Protein AF-A0A388QNP3-F1 (afdb_monomer_lite)

Sequence (50 aa):
MKDEGCPTCGSKNFGILEIENDLKGLSKWKMHCYNCNKFWYSSHQQIYEE

Foldseek 3Di:
DPQPADPPPSHPQKDFPDWDQDPVQWIWTWMAHPVVRDIDTDIDRPPPPD

Structure (mmCIF, N/CA/C/O backbone):
data_AF-A0A388QNP3-F1
#
_entry.id   AF-A0A388QNP3-F1
#
loop_
_atom_site.group_PDB
_atom_site.id
_atom_site.type_symbol
_atom_site.label_atom_id
_atom_site.label_alt_id
_atom_site.label_comp_id
_atom_site.label_asym_id
_atom_site.label_entity_id
_atom_site.label_seq_id
_atom_site.pdbx_PDB_ins_code
_atom_site.Cartn_x
_atom_site.Cartn_y
_atom_site.Cartn_z
_atom_site.occupancy
_atom_site.B_iso_or_equiv
_atom_site.auth_seq_id
_atom_site.auth_comp_id
_atom_site.auth_asym_id
_atom_site.auth_atom_id
_atom_site.pdbx_PDB_model_num
ATOM 1 N N . MET A 1 1 ? -14.590 11.880 -9.139 1.00 39.66 1 MET A N 1
ATOM 2 C CA . MET A 1 1 ? -13.470 12.019 -8.188 1.00 39.66 1 MET A CA 1
ATOM 3 C C . MET A 1 1 ? -13.201 10.625 -7.649 1.00 39.66 1 MET A C 1
ATOM 5 O O . MET A 1 1 ? -14.114 10.055 -7.069 1.00 39.66 1 MET A O 1
ATOM 9 N N . LYS A 1 2 ? -12.062 9.998 -7.971 1.00 48.72 2 LYS A N 1
ATOM 10 C CA . LYS A 1 2 ? -11.716 8.714 -7.349 1.00 48.72 2 LYS A CA 1
ATOM 11 C C . LYS A 1 2 ? -11.172 9.051 -5.966 1.00 48.72 2 LYS A C 1
ATOM 13 O O . LYS A 1 2 ? -10.074 9.581 -5.856 1.00 48.72 2 LYS A O 1
ATOM 18 N N . ASP A 1 3 ? -11.988 8.849 -4.940 1.00 54.97 3 ASP A N 1
ATOM 19 C CA . ASP A 1 3 ? -11.552 8.899 -3.547 1.00 54.97 3 ASP A CA 1
ATOM 20 C C . ASP A 1 3 ? -10.561 7.750 -3.311 1.00 54.97 3 ASP A C 1
ATOM 22 O O . ASP A 1 3 ? -10.934 6.652 -2.904 1.00 54.97 3 ASP A O 1
ATOM 26 N N . GLU A 1 4 ? -9.288 7.984 -3.632 1.00 69.56 4 GLU A N 1
ATOM 27 C CA . GLU A 1 4 ? -8.187 7.071 -3.324 1.00 69.56 4 GLU A CA 1
ATOM 28 C C . GLU A 1 4 ? -7.898 7.148 -1.819 1.00 69.56 4 GLU A C 1
ATOM 30 O O . GLU A 1 4 ? -7.052 7.901 -1.344 1.00 69.56 4 GLU A O 1
ATOM 35 N N . GLY A 1 5 ? -8.709 6.421 -1.050 1.00 80.94 5 GLY A N 1
ATOM 36 C CA . GLY A 1 5 ? -8.499 6.125 0.363 1.00 80.94 5 GLY A CA 1
ATOM 37 C C . GLY A 1 5 ? -7.783 4.787 0.555 1.00 80.94 5 GLY A C 1
ATOM 38 O O . GLY A 1 5 ? -7.632 3.998 -0.377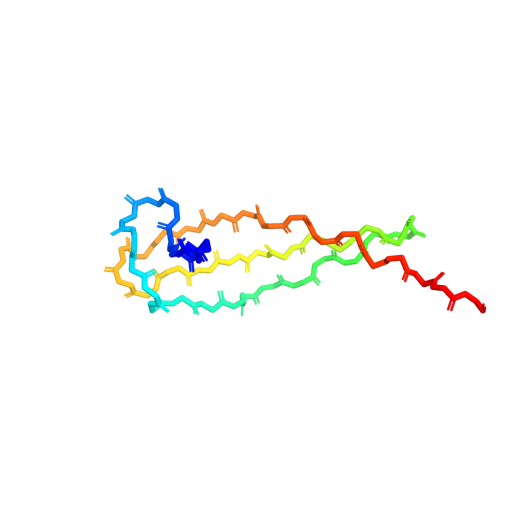 1.00 80.94 5 GLY A O 1
ATOM 39 N N . CYS A 1 6 ? -7.396 4.482 1.794 1.00 88.38 6 CYS A N 1
ATOM 40 C CA . CYS A 1 6 ? -6.951 3.146 2.175 1.00 88.38 6 CYS A CA 1
ATOM 41 C C . CYS A 1 6 ? -7.996 2.107 1.724 1.00 88.38 6 CYS A C 1
ATOM 43 O O . CYS A 1 6 ? -9.157 2.222 2.123 1.00 88.38 6 CYS A O 1
ATOM 45 N N . PRO A 1 7 ? -7.612 1.055 0.981 1.00 88.31 7 PRO A N 1
ATOM 46 C CA . PRO A 1 7 ? -8.560 0.081 0.437 1.00 88.31 7 PRO A CA 1
ATOM 47 C C . PRO A 1 7 ? -9.315 -0.702 1.519 1.00 88.31 7 PRO A C 1
ATOM 49 O O . PRO A 1 7 ? -10.341 -1.310 1.238 1.00 88.31 7 PRO A O 1
ATOM 52 N N . THR A 1 8 ? -8.821 -0.702 2.760 1.00 88.44 8 THR A N 1
ATOM 53 C CA . THR A 1 8 ? -9.466 -1.401 3.877 1.00 88.44 8 THR A CA 1
ATOM 54 C C . THR A 1 8 ? -10.470 -0.536 4.635 1.00 88.44 8 THR A C 1
ATOM 56 O O . THR A 1 8 ? -11.511 -1.040 5.037 1.00 88.44 8 THR A O 1
ATOM 59 N N . CYS A 1 9 ? -10.158 0.738 4.893 1.00 90.12 9 CYS A N 1
ATOM 60 C CA . CYS A 1 9 ? -10.975 1.584 5.776 1.00 90.12 9 CYS A CA 1
ATOM 61 C C . CYS A 1 9 ? -11.438 2.905 5.149 1.00 90.12 9 CYS A C 1
ATOM 63 O O . CYS A 1 9 ? -12.097 3.692 5.819 1.00 90.12 9 CYS A O 1
ATOM 65 N N . GLY A 1 10 ? -11.057 3.190 3.901 1.00 89.00 10 GLY A N 1
ATOM 66 C CA . GLY A 1 10 ? -11.385 4.434 3.201 1.00 89.00 10 GLY A CA 1
ATOM 67 C C . GLY A 1 10 ? -10.674 5.682 3.739 1.00 89.00 10 GLY A C 1
ATOM 68 O O . GLY A 1 10 ? -10.857 6.768 3.197 1.00 89.00 10 GLY A O 1
ATOM 69 N N . SER A 1 11 ? -9.849 5.559 4.786 1.00 89.75 11 SER A N 1
ATOM 70 C CA . SER A 1 11 ? -9.122 6.695 5.359 1.00 89.75 11 SER A CA 1
ATOM 71 C C . SER A 1 11 ? -8.097 7.254 4.376 1.00 89.75 11 SER A C 1
ATOM 73 O O . SER A 1 11 ? -7.396 6.492 3.718 1.00 89.75 11 SER A O 1
ATOM 75 N N . LYS A 1 12 ? -7.957 8.581 4.335 1.00 89.81 12 LYS A N 1
ATOM 76 C CA . LYS A 1 12 ? -6.920 9.291 3.565 1.00 89.81 12 LYS A CA 1
ATOM 77 C C . LYS A 1 12 ? -5.608 9.458 4.340 1.00 89.81 12 LYS A C 1
ATOM 79 O O . LYS A 1 12 ? -4.646 9.998 3.812 1.00 89.81 12 LYS A O 1
ATOM 84 N N . ASN A 1 13 ? -5.564 8.997 5.593 1.00 90.94 13 ASN A N 1
ATOM 85 C CA . ASN A 1 13 ? -4.365 9.041 6.423 1.00 90.94 13 ASN A CA 1
ATOM 86 C C . ASN A 1 13 ? -3.488 7.810 6.151 1.00 90.94 13 A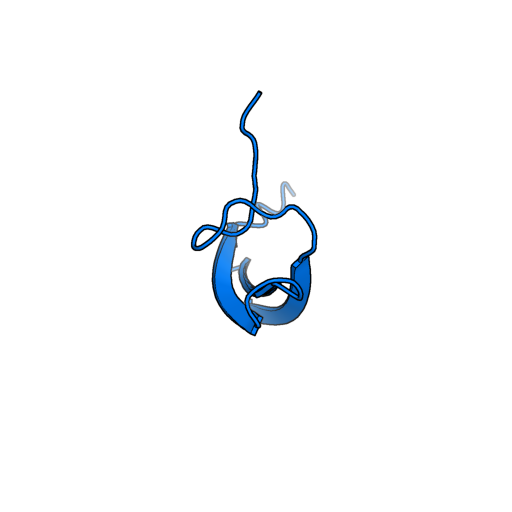SN A C 1
ATOM 88 O O . ASN A 1 13 ? -3.517 6.816 6.886 1.00 90.94 13 ASN A O 1
ATOM 92 N N . PHE A 1 14 ? -2.764 7.848 5.038 1.00 92.00 14 PHE A N 1
ATOM 93 C CA . PHE A 1 14 ? -1.825 6.809 4.640 1.00 92.00 14 PHE A CA 1
ATOM 94 C C . PHE A 1 14 ? -0.595 7.401 3.953 1.00 92.00 14 PHE A C 1
ATOM 96 O O . PHE A 1 14 ? -0.630 8.523 3.459 1.00 92.00 14 PHE A O 1
ATOM 103 N N . GLY A 1 15 ? 0.499 6.644 3.934 1.00 89.56 15 GLY A N 1
ATOM 104 C CA . GLY A 1 15 ? 1.759 7.051 3.317 1.00 89.56 15 G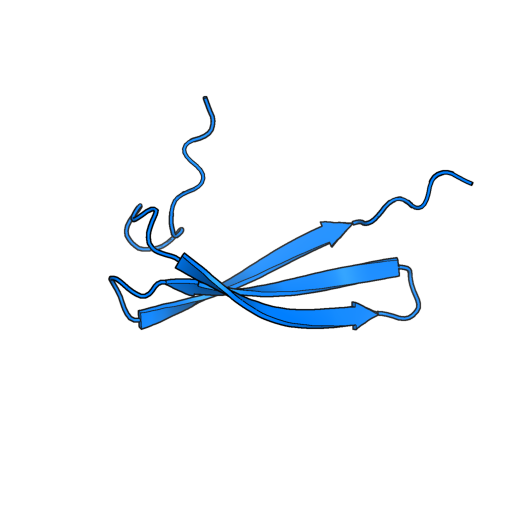LY A CA 1
ATOM 105 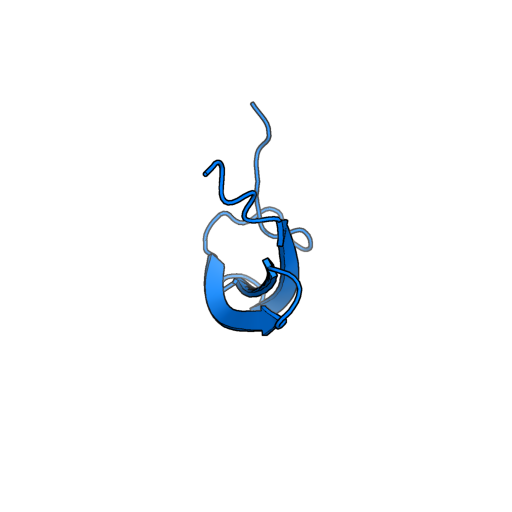C C . GLY A 1 15 ? 2.469 5.898 2.620 1.00 89.56 15 GLY A C 1
ATOM 106 O O . GLY A 1 15 ? 2.096 4.736 2.775 1.00 89.56 15 GLY A O 1
ATOM 107 N N . ILE A 1 16 ? 3.492 6.230 1.837 1.00 90.88 16 ILE A N 1
ATOM 108 C CA . ILE A 1 16 ? 4.394 5.250 1.225 1.00 90.88 16 ILE A CA 1
ATOM 109 C C . ILE A 1 16 ? 5.444 4.872 2.271 1.00 90.88 16 ILE A C 1
ATOM 111 O O . ILE A 1 16 ? 6.093 5.747 2.837 1.00 90.88 16 ILE A O 1
ATOM 115 N N . LEU A 1 17 ? 5.589 3.576 2.535 1.00 90.19 17 LEU A N 1
ATOM 116 C CA . LEU A 1 17 ? 6.601 3.029 3.435 1.00 90.19 17 LEU A CA 1
ATOM 117 C C . LEU A 1 17 ? 7.863 2.621 2.669 1.00 90.19 17 LEU A C 1
ATOM 119 O O . LEU A 1 17 ? 8.970 2.848 3.141 1.00 90.19 17 LEU A O 1
ATOM 123 N N . GLU A 1 18 ? 7.690 2.006 1.500 1.00 87.75 18 GLU A N 1
ATOM 124 C CA . GLU A 1 18 ? 8.789 1.457 0.707 1.00 87.75 18 GLU A CA 1
ATOM 125 C C . GLU A 1 18 ? 8.455 1.538 -0.782 1.00 87.75 18 GLU A C 1
ATOM 127 O O . GLU A 1 18 ? 7.296 1.377 -1.176 1.00 87.75 18 GLU A O 1
ATOM 132 N N . ILE A 1 19 ? 9.469 1.802 -1.604 1.00 86.81 19 ILE A N 1
ATOM 133 C CA . ILE A 1 19 ? 9.363 1.803 -3.063 1.00 86.81 19 ILE A CA 1
ATOM 134 C C . ILE A 1 19 ? 10.382 0.797 -3.581 1.00 86.81 19 ILE A C 1
ATOM 136 O O . ILE A 1 19 ? 11.587 1.023 -3.502 1.00 86.81 19 ILE A O 1
ATOM 140 N N . GLU A 1 20 ? 9.885 -0.310 -4.116 1.00 84.38 20 GLU A N 1
ATOM 141 C CA . GLU A 1 20 ? 10.691 -1.309 -4.803 1.00 84.38 20 GLU A CA 1
ATOM 142 C C . GLU A 1 20 ? 10.625 -1.029 -6.304 1.00 84.38 20 GLU A C 1
ATOM 144 O O . GLU A 1 20 ? 9.562 -1.130 -6.919 1.00 84.38 20 GLU A O 1
ATOM 149 N N . ASN A 1 21 ? 11.757 -0.657 -6.898 1.00 82.06 21 ASN A N 1
ATOM 150 C CA . ASN A 1 21 ? 11.872 -0.480 -8.342 1.00 82.06 21 ASN A CA 1
ATOM 151 C C . ASN A 1 21 ? 12.417 -1.764 -8.961 1.00 82.06 21 ASN A C 1
ATOM 153 O O . ASN A 1 21 ? 13.529 -2.187 -8.649 1.00 82.06 21 ASN A O 1
ATOM 157 N N . ASP A 1 22 ? 11.634 -2.379 -9.838 1.00 76.75 22 ASP A N 1
ATOM 158 C CA . ASP A 1 22 ? 12.084 -3.511 -10.633 1.00 76.75 22 ASP A CA 1
ATOM 159 C C . ASP A 1 22 ? 12.914 -3.013 -11.826 1.00 76.75 22 ASP A C 1
ATOM 161 O O . ASP A 1 22 ? 12.625 -1.959 -12.402 1.00 76.75 22 ASP A O 1
ATOM 165 N N . LEU A 1 23 ? 13.913 -3.794 -12.252 1.00 70.25 23 LEU A N 1
ATOM 166 C CA . LEU A 1 23 ? 14.776 -3.479 -13.404 1.00 70.25 23 LEU A CA 1
ATOM 167 C C . LEU A 1 23 ? 13.988 -3.306 -14.718 1.00 70.25 23 LEU A C 1
ATOM 169 O O . LEU A 1 23 ? 14.513 -2.771 -15.688 1.00 70.25 23 LEU A O 1
ATOM 173 N N . LYS A 1 24 ? 12.725 -3.746 -14.749 1.00 73.69 24 LYS A N 1
ATOM 174 C CA . LYS A 1 24 ? 11.784 -3.583 -15.867 1.00 73.69 24 LYS A CA 1
ATOM 175 C C . LYS A 1 24 ? 10.988 -2.268 -15.842 1.00 73.69 24 LYS A C 1
ATOM 177 O O . LYS A 1 24 ? 10.034 -2.140 -16.605 1.00 73.69 24 LYS A O 1
ATOM 182 N N . GLY A 1 25 ? 11.318 -1.325 -14.955 1.00 70.75 25 GLY A N 1
ATOM 183 C CA . GLY A 1 25 ? 10.612 -0.039 -14.833 1.00 70.75 25 GLY A CA 1
ATOM 184 C C . GLY A 1 25 ? 9.257 -0.128 -14.118 1.00 70.75 25 GLY A C 1
ATOM 185 O O . GLY A 1 25 ? 8.437 0.784 -14.201 1.00 70.75 25 GLY A O 1
ATOM 186 N N . LEU A 1 26 ? 8.996 -1.235 -13.415 1.00 75.31 26 LEU A N 1
ATOM 187 C CA . LEU A 1 26 ? 7.807 -1.389 -12.579 1.00 75.31 26 LEU A CA 1
ATOM 188 C C . LEU A 1 26 ? 8.145 -0.992 -11.144 1.00 75.31 26 LEU A C 1
ATOM 190 O O . LEU A 1 26 ? 8.949 -1.657 -10.494 1.00 75.31 26 LEU A O 1
ATOM 194 N N . SER A 1 27 ? 7.493 0.050 -10.634 1.00 80.25 27 SER A N 1
ATOM 195 C CA . SER A 1 27 ? 7.644 0.465 -9.242 1.00 80.25 27 SER A CA 1
ATOM 196 C C . SER A 1 27 ? 6.497 -0.098 -8.400 1.00 80.25 27 SER A C 1
ATOM 198 O O . SER A 1 27 ? 5.324 0.233 -8.598 1.00 80.25 27 SER A O 1
ATOM 200 N N . LYS A 1 28 ? 6.828 -0.953 -7.431 1.00 84.94 28 LYS A N 1
ATOM 201 C CA . LYS A 1 28 ? 5.903 -1.420 -6.392 1.00 84.94 28 LYS A CA 1
ATOM 202 C C . LYS A 1 28 ? 6.020 -0.519 -5.177 1.00 84.94 28 LYS A C 1
ATOM 204 O O . LYS A 1 28 ? 7.080 -0.399 -4.574 1.00 84.94 28 LYS A O 1
ATOM 209 N N . TRP A 1 29 ? 4.924 0.135 -4.828 1.00 88.19 29 TRP A N 1
ATOM 210 C CA . TRP A 1 29 ? 4.870 1.076 -3.720 1.00 88.19 29 TRP A CA 1
ATOM 211 C C . TRP A 1 29 ? 4.132 0.405 -2.574 1.00 88.19 29 TRP A C 1
ATOM 213 O O . TRP A 1 29 ? 2.926 0.157 -2.652 1.00 88.19 29 TRP A O 1
ATOM 223 N N . LYS A 1 30 ? 4.848 0.094 -1.501 1.00 89.94 30 LYS A N 1
ATOM 224 C CA . LYS A 1 30 ? 4.255 -0.409 -0.270 1.00 89.94 30 LYS A CA 1
ATOM 225 C C . LYS A 1 30 ? 3.656 0.765 0.487 1.00 89.94 30 LYS A C 1
ATOM 227 O O . LYS A 1 30 ? 4.372 1.634 0.975 1.00 89.94 30 LYS A O 1
ATOM 232 N N . MET A 1 31 ? 2.339 0.792 0.588 1.00 91.69 31 MET A N 1
ATOM 233 C CA . MET A 1 31 ? 1.585 1.821 1.291 1.00 91.69 31 MET A CA 1
ATOM 234 C C . MET A 1 31 ? 1.200 1.333 2.689 1.00 91.69 31 MET A C 1
ATOM 236 O O . MET A 1 31 ? 0.932 0.147 2.887 1.00 91.69 31 MET A O 1
ATOM 240 N N . HIS A 1 32 ? 1.149 2.246 3.655 1.00 93.31 32 HIS A N 1
ATOM 241 C CA . HIS A 1 32 ? 0.721 1.996 5.029 1.00 93.31 32 HIS A CA 1
ATOM 242 C C . HIS A 1 32 ? -0.358 2.999 5.440 1.00 93.31 32 HIS A C 1
ATOM 244 O O . HIS A 1 32 ? -0.152 4.208 5.350 1.00 93.31 32 HIS A O 1
ATOM 250 N N . CYS A 1 33 ? -1.504 2.511 5.919 1.00 93.81 33 CYS A N 1
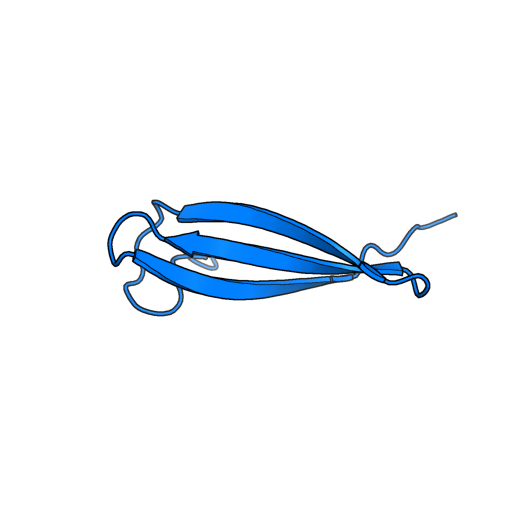ATOM 251 C 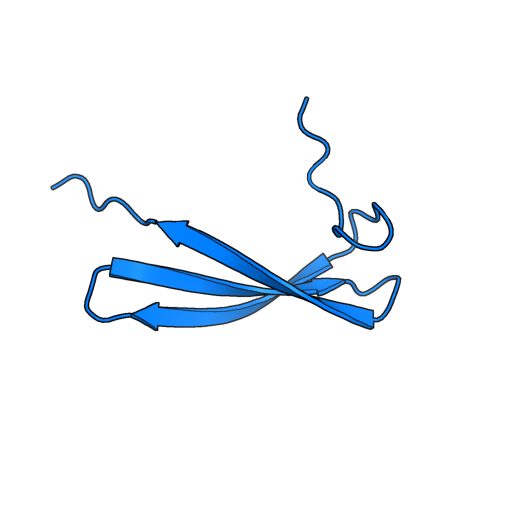CA . CYS A 1 33 ? -2.546 3.357 6.492 1.00 93.81 33 CYS A CA 1
ATOM 252 C C . CYS A 1 33 ? -2.356 3.499 7.994 1.00 93.81 33 CYS A C 1
ATOM 254 O O . CYS A 1 33 ? -2.521 2.532 8.730 1.00 93.81 33 CYS A O 1
ATOM 256 N N . TYR A 1 34 ? -2.131 4.727 8.446 1.00 92.19 34 TYR A N 1
ATOM 257 C CA . TYR A 1 34 ? -1.936 5.057 9.856 1.00 92.19 34 TYR A CA 1
ATOM 258 C C . TYR A 1 34 ? -3.233 5.012 10.679 1.00 92.19 34 TYR A C 1
ATOM 260 O O . TYR A 1 34 ? -3.188 5.072 11.902 1.00 92.19 34 TYR A O 1
ATOM 268 N N . ASN A 1 35 ? -4.398 4.905 10.028 1.00 93.19 35 ASN A N 1
ATOM 269 C CA . ASN A 1 35 ? -5.689 4.798 10.711 1.00 93.19 35 ASN A CA 1
ATOM 270 C C . ASN A 1 35 ? -6.019 3.361 11.141 1.00 93.19 35 ASN A C 1
ATOM 272 O O . ASN A 1 35 ? -6.461 3.138 12.261 1.00 93.19 35 ASN A O 1
ATOM 276 N N . CYS A 1 36 ? -5.825 2.378 10.256 1.00 93.38 36 CYS A N 1
ATOM 277 C CA . CYS A 1 36 ? -6.111 0.966 10.548 1.00 93.38 36 CYS A CA 1
ATOM 278 C C . CYS A 1 36 ? -4.851 0.093 10.672 1.00 93.38 36 CYS A C 1
ATOM 280 O O . CYS A 1 36 ? -4.973 -1.118 10.863 1.00 93.38 36 CYS A O 1
ATOM 282 N N . ASN A 1 37 ? -3.661 0.693 10.549 1.00 91.44 37 ASN A N 1
ATOM 283 C CA . ASN A 1 37 ? -2.352 0.031 10.554 1.00 91.44 37 ASN A CA 1
ATOM 284 C C . ASN A 1 37 ? -2.265 -1.151 9.572 1.00 91.44 37 ASN A C 1
ATOM 286 O O . ASN A 1 37 ? -1.710 -2.209 9.875 1.00 91.44 37 ASN A O 1
ATOM 290 N N . LYS A 1 38 ? -2.875 -0.995 8.389 1.00 92.31 38 LYS A N 1
ATOM 291 C CA . LYS A 1 38 ? -2.849 -1.987 7.303 1.00 92.31 38 LYS A CA 1
ATOM 292 C C . LYS A 1 38 ? -1.930 -1.545 6.179 1.00 92.31 38 LYS A C 1
ATOM 294 O O . LYS A 1 38 ? -1.780 -0.352 5.915 1.00 92.31 38 LYS A O 1
ATOM 299 N N . PHE A 1 39 ? -1.377 -2.535 5.489 1.00 91.69 39 PHE A N 1
ATOM 300 C CA . PHE A 1 39 ? -0.465 -2.351 4.370 1.00 91.69 39 PHE A CA 1
ATOM 301 C C . PHE A 1 39 ? -1.091 -2.878 3.083 1.00 91.69 39 PHE A C 1
ATOM 303 O O . PHE A 1 39 ? -1.817 -3.873 3.108 1.00 91.69 39 PHE A O 1
ATOM 310 N N . TRP A 1 40 ? -0.793 -2.228 1.964 1.00 90.12 40 TRP A N 1
ATOM 311 C CA . TRP A 1 40 ? -1.120 -2.718 0.625 1.00 90.12 40 TRP A CA 1
ATOM 312 C C . TRP A 1 40 ? -0.049 -2.271 -0.361 1.00 90.12 40 TRP A C 1
ATOM 314 O O . TRP A 1 40 ? 0.749 -1.386 -0.063 1.00 90.12 40 TRP A O 1
ATOM 324 N N . TYR A 1 41 ? -0.034 -2.886 -1.536 1.00 87.06 41 TYR A N 1
ATOM 325 C CA . TYR A 1 41 ? 0.891 -2.527 -2.601 1.00 87.06 41 TYR A CA 1
ATOM 326 C C . TYR A 1 41 ? 0.126 -1.813 -3.710 1.00 87.06 41 TYR A C 1
ATOM 328 O O . TYR A 1 41 ? -0.872 -2.338 -4.204 1.00 87.06 41 TYR A O 1
ATOM 336 N N . SER A 1 42 ? 0.590 -0.626 -4.092 1.00 83.19 42 SER A N 1
ATOM 337 C CA . SER A 1 42 ? 0.181 0.033 -5.330 1.00 83.19 42 SER A CA 1
ATOM 338 C C . SER A 1 42 ? 1.239 -0.234 -6.393 1.00 83.19 42 SER A C 1
ATOM 340 O O . SER A 1 42 ? 2.436 -0.153 -6.118 1.00 83.19 42 SER A O 1
ATOM 342 N N . SER A 1 43 ? 0.815 -0.602 -7.597 1.00 75.88 43 SER A N 1
ATOM 343 C CA . SER A 1 43 ? 1.717 -0.728 -8.745 1.00 75.88 43 SER A CA 1
ATOM 344 C C . SER A 1 43 ? 1.552 0.527 -9.586 1.00 75.88 43 SER A C 1
ATOM 346 O O . SER A 1 43 ? 0.512 0.713 -10.212 1.00 75.88 43 SER A O 1
ATOM 348 N N . HIS A 1 44 ? 2.567 1.388 -9.591 1.00 65.69 44 HIS A N 1
ATOM 349 C CA . HIS A 1 44 ? 2.640 2.487 -10.544 1.00 65.69 44 HIS A CA 1
ATOM 350 C C . HIS A 1 44 ? 3.666 2.108 -11.605 1.00 65.69 44 HIS A C 1
ATOM 352 O O . HIS A 1 44 ? 4.847 1.917 -11.316 1.00 65.69 44 HIS A O 1
ATOM 358 N N . GLN A 1 45 ? 3.204 1.961 -12.843 1.00 52.44 45 GLN A N 1
ATOM 359 C CA . GLN A 1 45 ? 4.098 1.854 -13.983 1.00 52.44 45 GLN A CA 1
ATOM 360 C C . GLN A 1 45 ? 4.630 3.262 -14.258 1.00 52.44 45 GLN A C 1
ATOM 362 O O . GLN A 1 45 ? 3.879 4.126 -14.712 1.00 52.44 45 GLN A O 1
ATOM 367 N N . GLN A 1 46 ? 5.900 3.515 -13.938 1.00 52.22 46 GLN A N 1
ATOM 368 C CA . GLN A 1 46 ? 6.577 4.699 -14.452 1.00 52.22 46 GLN A CA 1
ATOM 369 C C . GLN A 1 46 ? 6.864 4.422 -15.925 1.00 52.22 46 GLN A C 1
ATOM 371 O O . GLN A 1 46 ? 7.845 3.770 -16.271 1.00 52.22 46 GLN A O 1
ATOM 376 N N . ILE A 1 47 ? 5.959 4.861 -16.798 1.00 49.75 47 ILE A N 1
ATOM 377 C CA . ILE A 1 47 ? 6.283 4.997 -18.213 1.00 49.75 47 ILE A CA 1
ATOM 378 C C . ILE A 1 47 ? 7.304 6.137 -18.258 1.00 49.75 47 ILE A C 1
ATOM 380 O O . ILE A 1 47 ? 6.943 7.300 -18.096 1.00 49.75 47 ILE A O 1
ATOM 384 N N . TYR A 1 48 ? 8.589 5.801 -18.357 1.00 50.94 48 TYR A N 1
ATOM 385 C CA . TYR A 1 48 ? 9.583 6.761 -18.816 1.00 50.94 48 TYR A CA 1
ATOM 386 C C . TYR A 1 48 ? 9.252 7.015 -20.289 1.00 50.94 48 TYR A C 1
ATOM 388 O O . TYR A 1 48 ? 9.535 6.174 -21.136 1.00 50.94 48 TYR A O 1
ATOM 396 N N . GLU A 1 49 ? 8.549 8.111 -20.574 1.00 45.59 49 GLU A N 1
ATOM 397 C CA . GLU A 1 49 ? 8.530 8.669 -21.926 1.00 45.59 49 GLU A CA 1
ATOM 398 C C . GLU A 1 49 ? 9.922 9.270 -22.170 1.00 45.59 49 GLU A C 1
ATOM 400 O O . GLU A 1 49 ? 10.348 10.168 -21.437 1.00 45.59 49 GLU A O 1
ATOM 405 N N . GLU A 1 50 ? 10.650 8.664 -23.112 1.00 45.44 50 GLU A N 1
ATOM 406 C CA . GLU A 1 50 ? 11.961 9.095 -23.622 1.00 45.44 50 GLU A CA 1
ATOM 407 C C . GLU A 1 50 ? 11.871 10.404 -24.419 1.00 45.44 50 GLU A C 1
ATOM 409 O O . GLU A 1 50 ? 10.888 10.574 -25.179 1.00 45.44 50 GLU A O 1
#

pLDDT: mean 79.07, std 15.82, range [39.66, 93.81]

Secondary structure (DSSP, 8-state):
------TTT--S-EEEEEEEE-TTSEEEEEEEETTTTEEEEEEEE-----

Radius of gyration: 12.46 Å; chains: 1; bounding box: 28×16×34 Å